Protein AF-A0A3P6FBN8-F1 (afdb_monomer)

Solvent-accessible surface area (backbone atoms only — not comparable to full-atom values): 11147 Å² total; per-residue (Å²): 137,89,82,91,83,88,82,86,92,83,86,83,82,89,76,85,83,74,83,78,81,83,76,84,77,79,80,78,84,82,79,87,84,79,86,83,83,90,86,90,84,90,82,81,87,84,95,74,84,88,75,93,74,91,82,72,90,67,88,49,70,65,62,53,49,52,52,52,51,60,60,45,61,80,76,42,72,88,71,76,79,85,69,68,96,65,62,69,68,58,39,51,51,52,50,52,54,48,53,50,52,50,52,50,52,51,52,51,55,51,50,56,51,48,54,54,51,53,53,51,50,52,54,50,51,54,51,51,56,50,50,49,55,51,51,51,52,54,49,54,51,51,52,53,52,52,51,55,52,50,56,50,51,55,50,49,53,53,53,52,57,56,56,59,69,73,76,116

Organism: Brassica oleracea (NCBI:txid3712)

Secondary structure (DSSP, 8-state):
------------------------------------------------------------HHHHHHHHHHHHTTTS-SS-----SS-HHHHHHHHHHHHHHHHHHHHHHHHHHHHHHHHHHHHHHHHHHHHHHHHHHHHHHHHHHHHHHHHHHHHHHHHHHHHHHTT-

pLDDT: mean 73.05, std 23.13, range [33.12, 98.75]

Structure (mmCIF, N/CA/C/O backbone):
data_AF-A0A3P6FBN8-F1
#
_entry.id   AF-A0A3P6FBN8-F1
#
loop_
_atom_site.group_PDB
_atom_site.id
_atom_site.type_symbol
_atom_site.label_atom_id
_atom_site.label_alt_id
_atom_site.label_comp_id
_atom_site.label_asym_id
_atom_site.label_entity_id
_atom_site.label_seq_id
_atom_site.pdbx_PDB_ins_code
_atom_site.Cartn_x
_atom_site.Cartn_y
_atom_site.Cartn_z
_atom_site.occupancy
_atom_site.B_iso_or_equiv
_atom_site.auth_seq_id
_atom_site.auth_comp_id
_atom_site.auth_asym_id
_atom_site.auth_atom_id
_atom_site.pdbx_PDB_model_num
ATOM 1 N N . MET A 1 1 ? 72.189 20.560 6.106 1.00 36.69 1 MET A N 1
ATOM 2 C CA . MET A 1 1 ? 71.276 20.249 7.225 1.00 36.69 1 MET A CA 1
ATOM 3 C C . MET A 1 1 ? 69.860 20.064 6.685 1.00 36.69 1 MET A C 1
ATOM 5 O O . MET A 1 1 ? 69.392 20.948 5.989 1.00 36.69 1 MET A O 1
ATOM 9 N N . SER A 1 2 ? 69.248 18.918 7.009 1.00 54.06 2 SER A N 1
ATOM 10 C CA . SER A 1 2 ? 67.803 18.598 7.087 1.00 54.06 2 SER A CA 1
ATOM 11 C C . SER A 1 2 ? 66.854 18.749 5.879 1.00 54.06 2 SER A C 1
ATOM 13 O O . SER A 1 2 ? 66.447 19.851 5.543 1.00 54.06 2 SER A O 1
ATOM 15 N N . ALA A 1 3 ? 66.356 17.599 5.388 1.00 51.19 3 ALA A N 1
ATOM 16 C CA . ALA A 1 3 ? 64.927 17.224 5.240 1.00 51.19 3 ALA A CA 1
ATOM 17 C C . ALA A 1 3 ? 64.862 15.734 4.805 1.00 51.19 3 ALA A C 1
ATOM 19 O O . ALA A 1 3 ? 65.373 15.377 3.754 1.00 51.19 3 ALA A O 1
ATOM 20 N N . LYS A 1 4 ? 64.541 14.775 5.686 1.00 58.41 4 LYS A N 1
ATOM 21 C CA . LYS A 1 4 ? 63.209 14.215 6.010 1.00 58.41 4 LYS A CA 1
ATOM 22 C C . LYS A 1 4 ? 62.435 13.657 4.803 1.00 58.41 4 LYS A C 1
ATOM 24 O O . LYS A 1 4 ? 61.861 14.431 4.050 1.00 58.41 4 LYS A O 1
ATOM 29 N N . LYS A 1 5 ? 62.316 12.321 4.733 1.00 54.31 5 LYS A N 1
ATOM 30 C CA . LYS A 1 5 ? 61.058 11.561 4.545 1.00 54.31 5 LYS A CA 1
ATOM 31 C C . LYS A 1 5 ? 61.339 10.055 4.649 1.00 54.31 5 LYS A C 1
ATOM 33 O O . LYS A 1 5 ? 62.041 9.489 3.822 1.00 54.31 5 LYS A O 1
ATOM 38 N N . GLY A 1 6 ? 60.807 9.436 5.702 1.00 50.69 6 GLY A N 1
ATOM 39 C CA . GLY A 1 6 ? 60.674 7.986 5.806 1.00 50.69 6 GLY A CA 1
ATOM 40 C C . GLY A 1 6 ? 59.418 7.532 5.068 1.00 50.69 6 GLY A C 1
ATOM 41 O O . GLY A 1 6 ? 58.431 8.267 5.031 1.00 50.69 6 GLY A O 1
ATOM 42 N N . SER A 1 7 ? 59.458 6.333 4.495 1.00 44.94 7 SER A N 1
ATOM 43 C CA . SER A 1 7 ? 58.270 5.650 3.992 1.00 44.94 7 SER A CA 1
ATOM 44 C C . SER A 1 7 ? 58.277 4.236 4.554 1.00 44.94 7 SER A C 1
ATOM 46 O O . SER A 1 7 ? 59.228 3.484 4.349 1.00 44.94 7 SER A O 1
ATOM 48 N N . GLY A 1 8 ? 57.259 3.935 5.357 1.00 47.25 8 GLY A N 1
ATOM 49 C CA . GLY A 1 8 ? 57.027 2.619 5.927 1.00 47.25 8 GLY A CA 1
ATOM 50 C C . GLY A 1 8 ? 56.284 1.748 4.926 1.00 47.25 8 GLY A C 1
ATOM 51 O O . GLY A 1 8 ? 55.232 2.139 4.426 1.00 47.25 8 GLY A O 1
ATOM 52 N N . SER A 1 9 ? 56.811 0.556 4.671 1.00 43.72 9 SER A N 1
ATOM 53 C CA . SER A 1 9 ? 56.107 -0.480 3.922 1.00 43.72 9 SER A CA 1
ATOM 54 C C . SER A 1 9 ? 55.357 -1.382 4.895 1.00 43.72 9 SER A C 1
ATOM 56 O O . SER A 1 9 ? 55.955 -2.148 5.648 1.00 43.72 9 SER A O 1
ATOM 58 N N . ARG A 1 10 ? 54.029 -1.291 4.867 1.00 55.97 10 ARG A N 1
ATOM 59 C CA . ARG A 1 10 ? 53.113 -2.322 5.353 1.00 55.97 10 ARG A CA 1
ATOM 60 C C . ARG A 1 10 ? 52.020 -2.486 4.306 1.00 55.97 10 ARG A C 1
ATOM 62 O O . ARG A 1 10 ? 51.183 -1.605 4.156 1.00 55.97 10 ARG A O 1
ATOM 69 N N . THR A 1 11 ? 52.019 -3.624 3.630 1.00 42.34 11 THR A N 1
ATOM 70 C CA . THR A 1 11 ? 50.840 -4.161 2.954 1.00 42.34 11 THR A CA 1
ATOM 71 C C . THR A 1 11 ? 50.608 -5.558 3.515 1.00 42.34 11 THR A C 1
ATOM 73 O O . THR A 1 11 ? 51.423 -6.462 3.359 1.00 42.34 11 THR A O 1
ATOM 76 N N . VAL A 1 12 ? 49.521 -5.679 4.272 1.00 49.28 12 VAL A N 1
ATOM 77 C CA . VAL A 1 12 ? 48.901 -6.937 4.688 1.00 49.28 12 VAL A CA 1
ATOM 78 C C . VAL A 1 12 ? 47.612 -7.076 3.881 1.00 49.28 12 VAL A C 1
ATOM 80 O O . VAL A 1 12 ? 47.077 -6.064 3.426 1.00 49.28 12 VAL A O 1
ATOM 83 N N . SER A 1 13 ? 47.103 -8.304 3.804 1.00 45.53 13 SER A N 1
ATOM 84 C CA . SER A 1 13 ? 45.787 -8.692 3.281 1.00 45.53 13 SER A CA 1
ATOM 85 C C . SER A 1 13 ? 45.791 -9.201 1.839 1.00 45.53 13 SER A C 1
ATOM 87 O O . SER A 1 13 ? 45.253 -8.574 0.933 1.00 45.53 13 SER A O 1
ATOM 89 N N . GLY A 1 14 ? 46.373 -10.387 1.650 1.00 47.66 14 GLY A N 1
ATOM 90 C CA . GLY A 1 14 ? 45.812 -11.354 0.709 1.00 47.66 14 GLY A CA 1
ATOM 91 C C . GLY A 1 14 ? 44.765 -12.159 1.471 1.00 47.66 14 GLY A C 1
ATOM 92 O O . GLY A 1 14 ? 45.136 -12.981 2.305 1.00 47.66 14 GLY A O 1
ATOM 93 N N . ASP A 1 15 ? 43.491 -11.848 1.254 1.00 44.91 15 ASP A N 1
ATOM 94 C CA . ASP A 1 15 ? 42.372 -12.657 1.734 1.00 44.91 15 ASP A CA 1
ATOM 95 C C . ASP A 1 15 ? 41.756 -13.322 0.502 1.00 44.91 15 ASP A C 1
ATOM 97 O O . ASP A 1 15 ? 41.041 -12.693 -0.282 1.00 44.91 15 ASP A O 1
ATOM 101 N N . ASP A 1 16 ? 42.145 -14.574 0.267 1.00 45.06 16 ASP A N 1
ATOM 102 C CA . ASP A 1 16 ? 41.556 -15.412 -0.768 1.00 45.06 16 ASP A CA 1
ATOM 103 C C . ASP A 1 16 ? 40.155 -15.820 -0.300 1.00 45.06 16 ASP A C 1
ATOM 105 O O . ASP A 1 16 ? 39.977 -16.752 0.488 1.00 45.06 16 ASP A O 1
ATOM 109 N N . VAL A 1 17 ? 39.134 -15.117 -0.791 1.00 52.41 17 VAL A N 1
ATOM 110 C CA . VAL A 1 17 ? 37.734 -15.509 -0.603 1.00 52.41 17 VAL A CA 1
ATOM 111 C C . VAL A 1 17 ? 37.467 -16.761 -1.438 1.00 52.41 17 VAL A C 1
ATOM 113 O O . VAL A 1 17 ? 37.102 -16.707 -2.614 1.00 52.41 17 VAL A O 1
ATOM 116 N N . VAL A 1 18 ? 37.645 -17.923 -0.814 1.00 54.12 18 VAL A N 1
ATOM 117 C CA . VAL A 1 18 ? 37.177 -19.201 -1.349 1.00 54.12 18 VAL A CA 1
ATOM 118 C C . VAL A 1 18 ? 35.668 -19.277 -1.126 1.00 54.12 18 VAL A C 1
ATOM 120 O O . VAL A 1 18 ? 35.198 -19.602 -0.037 1.00 54.12 18 VAL A O 1
ATOM 123 N N . VAL A 1 19 ? 34.883 -18.999 -2.168 1.00 53.66 19 VAL A N 1
ATOM 124 C CA . VAL A 1 19 ? 33.444 -19.296 -2.163 1.00 53.66 19 VAL A CA 1
ATOM 125 C C . VAL A 1 19 ? 33.270 -20.807 -2.318 1.00 53.66 19 VAL A C 1
ATOM 127 O O . VAL A 1 19 ? 33.161 -21.336 -3.425 1.00 53.66 19 VAL A O 1
ATOM 130 N N . THR A 1 20 ? 33.255 -21.532 -1.202 1.00 51.75 20 THR A N 1
ATOM 131 C CA . THR A 1 20 ? 32.804 -22.925 -1.183 1.00 51.75 20 THR A CA 1
ATOM 132 C C . THR A 1 20 ? 31.282 -22.944 -1.329 1.00 51.75 20 THR A C 1
ATOM 134 O O . THR A 1 20 ? 30.518 -22.678 -0.404 1.00 51.75 20 THR A O 1
ATOM 137 N N . GLY A 1 21 ? 30.819 -23.225 -2.548 1.00 39.94 21 GLY A N 1
ATOM 138 C CA . GLY A 1 21 ? 29.403 -23.408 -2.848 1.00 39.94 21 GLY A CA 1
ATOM 139 C C . GLY A 1 21 ? 28.826 -24.597 -2.079 1.00 39.94 21 GLY A C 1
ATOM 140 O O . GLY A 1 21 ? 29.036 -25.749 -2.457 1.00 39.94 21 GLY A O 1
ATOM 141 N N . SER A 1 22 ? 28.075 -24.312 -1.017 1.00 52.91 22 SER A N 1
ATOM 142 C CA . SER A 1 22 ? 27.292 -25.302 -0.281 1.00 52.91 22 SER A CA 1
ATOM 143 C C . SER A 1 22 ? 26.117 -25.775 -1.140 1.00 52.91 22 SER A C 1
ATOM 145 O O . SER A 1 22 ? 25.131 -25.062 -1.328 1.00 52.91 22 SER A O 1
ATOM 147 N N . ARG A 1 23 ? 26.227 -26.983 -1.702 1.00 54.31 23 ARG A N 1
ATOM 148 C CA . ARG A 1 23 ? 25.093 -27.711 -2.284 1.00 54.31 23 ARG A CA 1
ATOM 149 C C . ARG A 1 23 ? 24.620 -28.740 -1.267 1.00 54.31 23 ARG A C 1
ATOM 151 O O . ARG A 1 23 ? 25.158 -29.842 -1.204 1.00 54.31 23 ARG A O 1
ATOM 158 N N . CYS A 1 24 ? 23.596 -28.405 -0.493 1.00 46.91 24 CYS A N 1
ATOM 159 C CA . CYS A 1 24 ? 22.848 -29.409 0.256 1.00 46.91 24 CYS A CA 1
ATOM 160 C C . CYS A 1 24 ? 21.944 -30.173 -0.721 1.00 46.91 24 CYS A C 1
ATOM 162 O O . CYS A 1 24 ? 20.844 -29.733 -1.044 1.00 46.91 24 CYS A O 1
ATOM 164 N N . ALA A 1 25 ? 22.425 -31.312 -1.218 1.00 45.81 25 ALA A N 1
ATOM 165 C CA . ALA A 1 25 ? 21.588 -32.306 -1.872 1.00 45.81 25 ALA A CA 1
ATOM 166 C C . ALA A 1 25 ? 20.847 -33.102 -0.787 1.00 45.81 25 ALA A C 1
ATOM 168 O O . ALA A 1 25 ? 21.423 -33.976 -0.141 1.00 45.81 25 ALA A O 1
ATOM 169 N N . THR A 1 26 ? 19.573 -32.794 -0.553 1.00 42.72 26 THR A N 1
ATOM 170 C CA . THR A 1 26 ? 18.723 -33.601 0.328 1.00 42.72 26 THR A CA 1
ATOM 171 C C . THR A 1 26 ? 18.284 -34.849 -0.438 1.00 42.72 26 THR A C 1
ATOM 173 O O . THR A 1 26 ? 17.332 -34.821 -1.215 1.00 42.72 26 THR A O 1
ATOM 176 N N . MET A 1 27 ? 19.002 -35.959 -0.255 1.00 38.88 27 MET A N 1
ATOM 177 C CA . MET A 1 27 ? 18.531 -37.278 -0.679 1.00 38.88 27 MET A CA 1
ATOM 1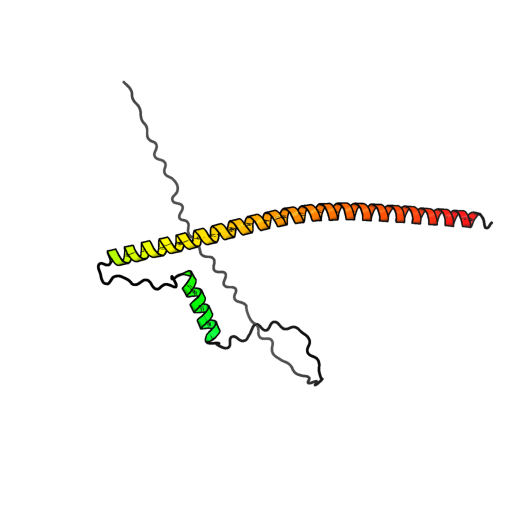78 C C . MET A 1 27 ? 17.338 -37.678 0.196 1.00 38.88 27 MET A C 1
ATOM 180 O O . MET A 1 27 ? 17.508 -38.134 1.325 1.00 38.88 27 MET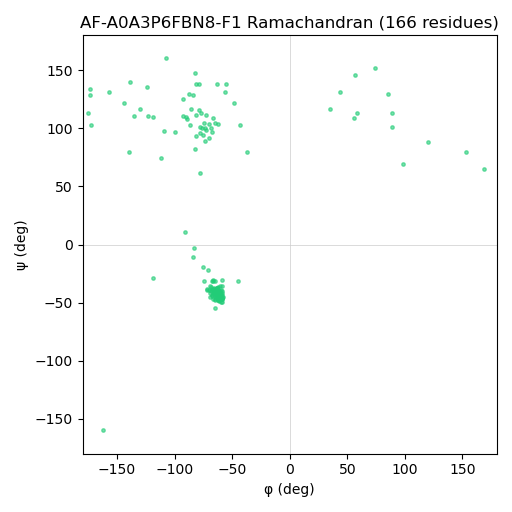 A O 1
ATOM 184 N N . VAL A 1 28 ? 16.119 -37.512 -0.318 1.00 42.53 28 VAL A N 1
ATOM 185 C CA . VAL A 1 28 ? 14.928 -38.098 0.304 1.00 42.53 28 VAL A CA 1
ATOM 186 C C . VAL A 1 28 ? 14.943 -39.597 0.019 1.00 42.53 28 VAL A C 1
ATOM 188 O O . VAL A 1 28 ? 14.677 -40.049 -1.095 1.00 42.53 28 VAL A O 1
ATOM 191 N N . LYS A 1 29 ? 15.293 -40.369 1.048 1.00 42.59 29 LYS A N 1
ATOM 192 C CA . LYS A 1 29 ? 15.167 -41.825 1.085 1.00 42.59 29 LYS A CA 1
ATOM 193 C C . LYS A 1 29 ? 13.677 -42.171 1.026 1.00 42.59 29 LYS A C 1
ATOM 195 O O . LYS A 1 29 ? 12.966 -41.992 2.008 1.00 42.59 29 LYS A O 1
ATOM 200 N N . THR A 1 30 ? 13.200 -42.630 -0.126 1.00 38.72 30 THR A N 1
ATOM 201 C CA . THR A 1 30 ? 11.855 -43.201 -0.245 1.00 38.72 30 THR A CA 1
ATOM 202 C C . THR A 1 30 ? 11.939 -44.700 0.016 1.00 38.72 30 THR A C 1
ATOM 204 O O . THR A 1 30 ? 12.527 -45.465 -0.744 1.00 38.72 30 THR A O 1
ATOM 207 N N . GLU A 1 31 ? 11.399 -45.101 1.160 1.00 33.12 31 GLU A N 1
ATOM 208 C CA . GLU A 1 31 ? 11.155 -46.490 1.529 1.00 33.12 31 GLU A CA 1
ATOM 209 C C . GLU A 1 31 ? 9.767 -46.890 0.992 1.00 33.12 31 GLU A C 1
ATOM 211 O O . GLU A 1 31 ? 8.807 -46.141 1.199 1.00 33.12 31 GLU A O 1
ATOM 216 N N . PRO A 1 32 ? 9.615 -48.010 0.262 1.00 41.03 32 PRO A N 1
ATOM 217 C CA . PRO A 1 32 ? 8.324 -48.394 -0.289 1.00 41.03 32 PRO A CA 1
ATOM 218 C C . PRO A 1 32 ? 7.558 -49.254 0.721 1.00 41.03 32 PRO A C 1
ATOM 220 O O . PRO A 1 32 ? 7.874 -50.425 0.920 1.00 41.03 32 PRO A O 1
ATOM 223 N N . SER A 1 33 ? 6.512 -48.704 1.336 1.00 35.50 33 SER A N 1
ATOM 224 C CA . SER A 1 33 ? 5.518 -49.520 2.042 1.00 35.50 33 SER A CA 1
ATOM 225 C C . SER A 1 33 ? 4.448 -50.001 1.058 1.00 35.50 33 SER A C 1
ATOM 227 O O . SER A 1 33 ? 3.722 -49.214 0.452 1.00 35.50 33 SER A O 1
ATOM 229 N N . SER A 1 34 ? 4.382 -51.318 0.887 1.00 35.72 34 SER A N 1
ATOM 230 C CA . SER A 1 34 ? 3.444 -52.043 0.035 1.00 35.72 34 SER A CA 1
ATOM 231 C C . SER A 1 34 ? 2.075 -52.260 0.690 1.00 35.72 34 SER A C 1
ATOM 233 O O . SER A 1 34 ? 2.003 -52.679 1.839 1.00 35.72 34 SER A O 1
ATOM 235 N N . SER A 1 35 ? 1.032 -52.074 -0.126 1.00 40.19 35 SER A N 1
ATOM 236 C CA . SER A 1 35 ? -0.256 -52.793 -0.218 1.00 40.19 35 SER A CA 1
ATOM 237 C C . SER A 1 35 ? -1.051 -53.170 1.045 1.00 40.19 35 SER A C 1
ATOM 239 O O . SER A 1 35 ? -0.576 -53.945 1.865 1.00 40.19 35 SER A O 1
ATOM 241 N N . LEU A 1 36 ? -2.360 -52.865 1.041 1.00 35.38 36 LEU A N 1
ATOM 242 C CA . LEU A 1 36 ? -3.416 -53.885 0.876 1.00 35.38 36 LEU A CA 1
ATOM 243 C C . LEU A 1 36 ? -4.831 -53.271 0.743 1.00 35.38 36 LEU A C 1
ATOM 245 O O . LEU A 1 36 ? -5.264 -52.450 1.539 1.00 35.38 36 LEU A O 1
ATOM 249 N N . GLN A 1 37 ? -5.511 -53.723 -0.315 1.00 39.44 37 GLN A N 1
ATOM 250 C CA . GLN A 1 37 ? -6.948 -53.990 -0.498 1.00 39.44 37 GLN A CA 1
ATOM 251 C C . GLN A 1 37 ? -8.033 -53.117 0.172 1.00 39.44 37 GLN A C 1
ATOM 253 O O . GLN A 1 37 ? -8.355 -53.256 1.344 1.00 39.44 37 GLN A O 1
ATOM 258 N N . GLY A 1 38 ? -8.806 -52.460 -0.702 1.00 36.66 38 GLY A N 1
ATOM 259 C CA . GLY A 1 38 ? -10.168 -52.914 -1.010 1.00 36.66 38 GLY A CA 1
ATOM 260 C C . GLY A 1 38 ? -11.313 -52.386 -0.140 1.00 36.66 38 GLY A C 1
ATOM 261 O O . GLY A 1 38 ? -11.496 -52.828 0.985 1.00 36.66 38 GLY A O 1
ATOM 262 N N . LYS A 1 39 ? -12.194 -51.575 -0.744 1.00 39.84 39 LYS A N 1
ATOM 263 C CA . LYS A 1 39 ? -13.663 -51.744 -0.704 1.00 39.84 39 LYS A CA 1
ATOM 264 C C . LYS A 1 39 ? -14.351 -50.734 -1.631 1.00 39.84 39 LYS A C 1
ATOM 266 O O . LYS A 1 39 ? -14.019 -49.558 -1.675 1.00 39.84 39 LYS A O 1
ATOM 271 N N . LYS A 1 40 ? -15.304 -51.248 -2.404 1.00 48.41 40 LYS A N 1
ATOM 272 C CA . LYS A 1 40 ? -16.114 -50.571 -3.425 1.00 48.41 40 LYS A CA 1
ATOM 273 C C . LYS A 1 40 ? -17.406 -50.075 -2.786 1.00 48.41 40 LYS A C 1
ATOM 275 O O . LYS A 1 40 ? -18.131 -50.934 -2.303 1.00 48.41 40 LYS A O 1
ATOM 280 N N . HIS A 1 41 ? -17.758 -48.790 -2.880 1.00 33.84 41 HIS A N 1
ATOM 281 C CA . HIS A 1 41 ? -19.140 -48.304 -2.719 1.00 33.84 41 HIS A CA 1
ATOM 282 C C . HIS A 1 41 ? -19.462 -47.215 -3.756 1.00 33.84 41 HIS A C 1
ATOM 284 O O . HIS A 1 41 ? -18.614 -46.402 -4.111 1.00 33.84 41 HIS A O 1
ATOM 290 N N . LYS A 1 42 ? -20.688 -47.281 -4.287 1.00 50.94 42 LYS A N 1
ATOM 291 C CA . LYS A 1 42 ? -21.250 -46.487 -5.387 1.00 50.94 42 LYS A CA 1
ATOM 292 C C . LYS A 1 42 ? -22.447 -45.700 -4.853 1.00 50.94 42 LYS A C 1
ATOM 294 O O . LYS A 1 42 ? -23.462 -46.320 -4.573 1.00 50.94 42 LYS A O 1
ATOM 299 N N . ILE A 1 43 ? -22.313 -44.378 -4.737 1.00 38.00 43 ILE A N 1
ATOM 300 C CA . ILE A 1 43 ? -23.334 -43.340 -4.458 1.00 38.00 43 ILE A CA 1
ATOM 301 C C . ILE A 1 43 ? -22.689 -42.053 -5.032 1.00 38.00 43 ILE A C 1
ATOM 303 O O . ILE A 1 43 ? -21.497 -41.869 -4.833 1.00 38.00 43 ILE A O 1
ATOM 307 N N . GLY A 1 44 ? -23.264 -41.170 -5.847 1.00 36.34 44 GLY A N 1
ATOM 308 C CA . GLY A 1 44 ? -24.641 -40.717 -5.995 1.00 36.34 44 GLY A CA 1
ATOM 309 C C . GLY A 1 44 ? -24.663 -39.202 -5.734 1.00 36.34 44 GLY A C 1
ATOM 310 O O . GLY A 1 44 ? -24.863 -38.810 -4.599 1.00 36.34 44 GLY A O 1
ATOM 311 N N . GLY A 1 45 ? -24.453 -38.386 -6.779 1.00 40.69 45 GLY A N 1
ATOM 312 C CA . GLY A 1 45 ? -24.833 -36.962 -6.849 1.00 40.69 45 GLY A CA 1
ATOM 313 C C . GLY A 1 45 ? -24.033 -35.911 -6.051 1.00 40.69 45 GLY A C 1
ATOM 314 O O . GLY A 1 45 ? -23.541 -36.160 -4.963 1.00 40.69 45 GLY A O 1
ATOM 315 N N . VAL A 1 46 ? -24.049 -34.690 -6.607 1.00 38.72 46 VAL A N 1
ATOM 316 C CA . VAL A 1 46 ? -23.708 -33.375 -6.018 1.00 38.72 46 VAL A CA 1
ATOM 317 C C . VAL A 1 46 ? -22.240 -32.927 -6.110 1.00 38.72 46 VAL A C 1
ATOM 319 O O . VAL A 1 46 ? -21.367 -33.296 -5.332 1.00 38.72 46 VAL A O 1
ATOM 322 N N . THR A 1 47 ? -22.007 -32.036 -7.078 1.00 47.97 47 THR A N 1
ATOM 323 C CA . THR A 1 47 ? -20.799 -31.228 -7.258 1.00 47.97 47 THR A CA 1
ATOM 324 C C . THR A 1 47 ? -20.655 -30.221 -6.120 1.00 47.97 47 THR A C 1
ATOM 326 O O . THR A 1 47 ? -21.352 -29.210 -6.103 1.00 47.97 47 THR A O 1
ATOM 329 N N . THR A 1 48 ? -19.682 -30.430 -5.236 1.00 42.66 48 THR A N 1
ATOM 330 C CA . THR A 1 48 ? -19.065 -29.344 -4.466 1.00 42.66 48 THR A CA 1
ATOM 331 C C . THR A 1 48 ? -17.577 -29.599 -4.260 1.00 42.66 48 THR A C 1
ATOM 333 O O . THR A 1 48 ? -17.207 -30.577 -3.625 1.00 42.66 48 THR A O 1
ATOM 336 N N . ARG A 1 49 ? -16.791 -28.626 -4.740 1.00 44.12 49 ARG A N 1
ATOM 337 C CA . ARG A 1 49 ? -15.491 -28.131 -4.255 1.00 44.12 49 ARG A CA 1
ATOM 338 C C . ARG A 1 49 ? -14.296 -29.085 -4.094 1.00 44.12 49 ARG A C 1
ATOM 340 O O . ARG A 1 49 ? -14.371 -30.152 -3.510 1.00 44.12 49 ARG A O 1
ATOM 347 N N . SER A 1 50 ? -13.150 -28.456 -4.367 1.00 48.53 50 SER A N 1
ATOM 348 C CA . SER A 1 50 ? -11.836 -28.697 -3.765 1.00 48.53 50 SER A CA 1
ATOM 349 C C . SER A 1 50 ? -11.007 -29.809 -4.390 1.00 48.53 50 SER A C 1
ATOM 351 O O . SER A 1 50 ? -11.447 -30.940 -4.545 1.00 48.53 50 SER A O 1
ATOM 353 N N . GLY A 1 51 ? -9.761 -29.468 -4.702 1.00 39.91 51 GLY A N 1
ATOM 354 C CA . GLY A 1 51 ? -8.773 -30.442 -5.129 1.00 39.91 51 GLY A CA 1
ATOM 355 C C . GLY A 1 51 ? -7.719 -29.825 -6.020 1.00 39.91 51 GLY A C 1
ATOM 356 O O . GLY A 1 51 ? -7.759 -29.967 -7.234 1.00 39.91 51 GLY A O 1
ATOM 357 N N . GLN A 1 52 ? -6.766 -29.149 -5.395 1.00 53.22 52 GLN A N 1
ATOM 358 C CA . GLN A 1 52 ? -5.434 -28.916 -5.930 1.00 53.22 52 GLN A CA 1
ATOM 359 C C . GLN A 1 52 ? -4.901 -30.211 -6.570 1.00 53.22 52 GLN A C 1
ATOM 361 O O . GLN A 1 52 ? -4.489 -31.125 -5.864 1.00 53.22 52 GLN A O 1
ATOM 366 N N . GLN A 1 53 ? -4.925 -30.303 -7.900 1.00 43.41 53 GLN A N 1
ATOM 367 C CA . GLN A 1 53 ? -4.272 -31.380 -8.646 1.00 43.41 53 GLN A CA 1
ATOM 368 C C . GLN A 1 53 ? -3.098 -30.800 -9.429 1.00 43.41 53 GLN A C 1
ATOM 370 O O . GLN A 1 53 ? -3.109 -30.613 -10.641 1.00 43.41 53 GLN A O 1
ATOM 375 N N . SER A 1 54 ? -2.047 -30.506 -8.667 1.00 64.25 54 SER A N 1
ATOM 376 C CA . SER A 1 54 ? -0.683 -30.604 -9.164 1.00 64.25 54 SER A CA 1
ATOM 377 C C . SER A 1 54 ? -0.388 -32.084 -9.394 1.00 64.25 54 SER A C 1
ATOM 379 O O . SER A 1 54 ? -0.075 -32.777 -8.432 1.00 64.25 54 SER A O 1
ATOM 381 N N . ALA A 1 55 ? -0.533 -32.552 -10.633 1.00 50.06 55 ALA A N 1
ATOM 382 C CA . ALA A 1 55 ? 0.271 -33.614 -11.252 1.00 50.06 55 ALA A CA 1
ATOM 383 C C . ALA A 1 55 ? -0.380 -34.060 -12.571 1.00 50.06 55 ALA A C 1
ATOM 385 O O . ALA A 1 55 ? -0.797 -35.198 -12.701 1.00 50.06 55 ALA A O 1
ATOM 386 N N . ASP A 1 56 ? -0.441 -33.167 -13.557 1.00 43.75 56 ASP A N 1
ATOM 387 C CA . ASP A 1 56 ? -0.553 -33.570 -14.962 1.00 43.75 56 ASP A CA 1
ATOM 388 C C . ASP A 1 56 ? 0.344 -32.648 -15.788 1.00 43.75 56 ASP A C 1
ATOM 390 O O . ASP A 1 56 ? -0.070 -31.668 -16.410 1.00 43.75 56 ASP A O 1
ATOM 394 N N . ILE A 1 57 ? 1.642 -32.960 -15.769 1.00 55.34 57 ILE A N 1
ATOM 395 C CA . ILE A 1 57 ? 2.598 -32.481 -16.771 1.00 55.34 57 ILE A CA 1
ATOM 396 C C . ILE A 1 57 ? 2.388 -33.354 -18.016 1.00 55.34 57 ILE A C 1
ATOM 398 O O . ILE A 1 57 ? 3.264 -34.092 -18.455 1.00 55.34 57 ILE A O 1
ATOM 402 N N . ILE A 1 58 ? 1.184 -33.302 -18.588 1.00 50.69 58 ILE A N 1
ATOM 403 C CA . ILE A 1 58 ? 0.977 -33.734 -19.963 1.00 50.69 58 ILE A CA 1
ATOM 404 C C . ILE A 1 58 ? 1.406 -32.546 -20.811 1.00 50.69 58 ILE A C 1
ATOM 406 O O . ILE A 1 58 ? 0.820 -31.466 -20.762 1.00 50.69 58 ILE A O 1
ATOM 410 N N . ARG A 1 59 ? 2.513 -32.766 -21.518 1.00 61.31 59 ARG A N 1
ATOM 411 C CA . ARG A 1 59 ? 3.184 -31.931 -22.516 1.00 61.31 59 ARG A CA 1
ATOM 412 C C . ARG A 1 59 ? 2.195 -31.169 -23.411 1.00 61.31 59 ARG A C 1
ATOM 414 O O . ARG A 1 59 ? 1.938 -31.570 -24.537 1.00 61.31 59 ARG A O 1
ATOM 421 N N . SER A 1 60 ? 1.655 -30.060 -22.910 1.00 50.75 60 SER A N 1
ATOM 422 C CA . SER A 1 60 ? 0.886 -29.091 -23.688 1.00 50.75 60 SER A CA 1
ATOM 423 C C . SER A 1 60 ? 1.881 -28.252 -24.498 1.00 50.75 60 SER A C 1
ATOM 425 O O . SER A 1 60 ? 2.652 -27.498 -23.893 1.00 50.75 60 SER A O 1
ATOM 427 N N . PRO A 1 61 ? 1.894 -28.352 -25.842 1.00 60.25 61 PRO A N 1
ATOM 428 C CA . PRO A 1 61 ? 2.789 -27.562 -26.689 1.00 60.25 61 PRO A CA 1
ATOM 429 C C . PRO A 1 61 ? 2.583 -26.054 -26.492 1.00 60.25 61 PRO A C 1
ATOM 431 O O . PRO A 1 61 ? 3.538 -25.286 -26.561 1.00 60.25 61 PRO A O 1
ATOM 434 N N . GLY A 1 62 ? 1.353 -25.642 -26.161 1.00 69.81 62 GLY A N 1
ATOM 435 C CA . GLY A 1 62 ? 0.992 -24.247 -25.917 1.00 69.81 62 GLY A CA 1
ATOM 436 C C . GLY A 1 62 ? 1.630 -23.663 -24.656 1.00 69.81 62 GLY A C 1
ATOM 437 O O . GLY A 1 62 ? 2.180 -22.573 -24.716 1.00 69.81 62 GLY A O 1
ATOM 438 N N . ARG A 1 63 ? 1.649 -24.390 -23.525 1.00 75.06 63 ARG A N 1
ATOM 439 C CA . ARG A 1 63 ? 2.249 -23.874 -22.274 1.00 75.06 63 ARG A CA 1
ATOM 440 C C . ARG A 1 63 ? 3.758 -23.684 -22.383 1.00 75.06 63 ARG A C 1
ATOM 442 O O . ARG A 1 63 ? 4.279 -22.708 -21.853 1.00 75.06 63 ARG A O 1
ATOM 449 N N . LEU A 1 64 ? 4.449 -24.599 -23.066 1.00 78.81 64 LEU A N 1
ATOM 450 C CA . LEU A 1 64 ? 5.887 -24.477 -23.301 1.00 78.81 64 LEU A CA 1
ATOM 451 C C . LEU A 1 64 ? 6.187 -23.331 -24.270 1.00 78.81 64 LEU A C 1
ATOM 453 O O . LEU A 1 64 ? 7.063 -22.526 -23.980 1.00 78.81 64 LEU A O 1
ATOM 457 N N . ALA A 1 65 ? 5.440 -23.220 -25.372 1.00 75.50 65 ALA A N 1
ATOM 458 C CA . ALA A 1 65 ? 5.599 -22.120 -26.318 1.00 75.50 65 ALA A CA 1
ATOM 459 C C . ALA A 1 65 ? 5.373 -20.763 -25.638 1.00 75.50 65 ALA A C 1
ATOM 461 O O . ALA A 1 65 ? 6.222 -19.888 -25.742 1.00 75.50 65 ALA A O 1
ATOM 462 N N . THR A 1 66 ? 4.305 -20.613 -24.848 1.00 75.25 66 THR A N 1
ATOM 463 C CA . THR A 1 66 ? 4.045 -19.384 -24.087 1.00 75.25 66 THR A CA 1
ATOM 464 C C . THR A 1 66 ? 5.129 -19.106 -23.045 1.00 75.25 66 THR A C 1
ATOM 466 O O . THR A 1 66 ? 5.564 -17.967 -22.913 1.00 75.25 66 THR A O 1
ATOM 469 N N . ALA A 1 67 ? 5.610 -20.123 -22.322 1.00 73.00 67 ALA A N 1
ATOM 470 C CA . ALA A 1 67 ? 6.694 -19.950 -21.355 1.00 73.00 67 ALA A CA 1
ATOM 471 C C . ALA A 1 67 ? 8.014 -19.525 -22.025 1.00 73.00 67 ALA A C 1
ATOM 473 O O . ALA A 1 67 ? 8.697 -18.641 -21.512 1.00 73.00 67 ALA A O 1
ATOM 474 N N . LEU A 1 68 ? 8.350 -20.105 -23.182 1.00 73.31 68 LEU A N 1
ATOM 475 C CA . LEU A 1 68 ? 9.534 -19.740 -23.963 1.00 73.31 68 LEU A CA 1
ATOM 476 C C . LEU A 1 68 ? 9.399 -18.344 -24.581 1.00 73.31 68 LEU A C 1
ATOM 478 O O . LEU A 1 68 ? 10.342 -17.562 -24.512 1.00 73.31 68 LEU A O 1
ATOM 482 N N . SER A 1 69 ? 8.227 -17.988 -25.112 1.00 66.44 69 SER A N 1
ATOM 483 C CA . SER A 1 69 ? 7.950 -16.632 -25.595 1.00 66.44 69 SER A CA 1
ATOM 484 C C . SER A 1 69 ? 8.071 -15.603 -24.469 1.00 66.44 69 SER A C 1
ATOM 486 O O . SER A 1 69 ? 8.740 -14.592 -24.647 1.00 66.44 69 SER A O 1
ATOM 488 N N . ASN A 1 70 ? 7.527 -15.878 -23.281 1.00 68.06 70 ASN A N 1
ATOM 489 C CA . ASN A 1 70 ? 7.628 -14.974 -22.129 1.00 68.06 70 ASN A CA 1
ATOM 490 C C . ASN A 1 70 ? 9.062 -14.824 -21.602 1.00 68.06 70 ASN A C 1
ATOM 492 O O . ASN A 1 70 ? 9.421 -13.756 -21.108 1.00 68.06 70 ASN A O 1
ATOM 496 N N . LEU A 1 71 ? 9.887 -15.871 -21.714 1.00 67.75 71 LEU A N 1
ATOM 497 C CA . LEU A 1 71 ? 11.311 -15.796 -21.385 1.00 67.75 71 LEU A CA 1
ATOM 498 C C . LEU A 1 71 ? 12.073 -14.921 -22.394 1.00 67.75 71 LEU A C 1
ATOM 500 O O . LEU A 1 71 ? 12.976 -14.185 -22.007 1.00 67.75 71 LEU A O 1
ATOM 504 N N . ASN A 1 72 ? 11.678 -14.965 -23.669 1.00 58.72 72 ASN A N 1
ATOM 505 C CA . ASN A 1 72 ? 12.362 -14.265 -24.756 1.00 58.72 72 ASN A CA 1
ATOM 506 C C . ASN A 1 72 ? 12.099 -12.745 -24.758 1.00 58.72 72 ASN A C 1
ATOM 508 O O . ASN A 1 72 ? 12.980 -11.965 -25.105 1.00 58.72 72 ASN A O 1
ATOM 512 N N . LEU A 1 73 ? 10.915 -12.309 -24.311 1.00 56.22 73 LEU A N 1
ATOM 513 C CA . LEU A 1 73 ? 10.494 -10.898 -24.343 1.00 56.22 73 LEU A CA 1
ATOM 514 C C . LEU A 1 73 ? 11.139 -10.001 -23.278 1.00 56.22 73 LEU A C 1
ATOM 516 O O . LEU A 1 73 ? 11.130 -8.784 -23.420 1.00 56.22 73 LEU A O 1
ATOM 520 N N . LYS A 1 74 ? 11.685 -10.578 -22.202 1.00 59.19 74 LYS A N 1
ATOM 521 C CA . LYS A 1 74 ? 12.409 -9.805 -21.176 1.00 59.19 74 LYS A CA 1
ATOM 522 C C . LYS A 1 74 ? 13.873 -9.553 -21.535 1.00 59.19 74 LYS A C 1
ATOM 524 O O . LYS A 1 74 ? 14.535 -8.791 -20.840 1.00 59.19 74 LYS A O 1
ATOM 529 N N . VAL A 1 75 ? 14.380 -10.225 -22.570 1.00 55.62 75 VAL A N 1
ATOM 530 C CA . VAL A 1 75 ? 15.806 -10.225 -22.927 1.00 55.62 75 VAL A CA 1
ATOM 531 C C . VAL A 1 75 ? 16.041 -9.655 -24.326 1.00 55.62 75 VAL A C 1
ATOM 533 O O . VAL A 1 75 ? 17.089 -9.057 -24.556 1.00 55.62 75 VAL A O 1
ATOM 536 N N . PHE A 1 76 ? 15.071 -9.773 -25.240 1.00 60.31 76 PHE A N 1
ATOM 537 C CA . PHE A 1 76 ? 15.188 -9.255 -26.601 1.00 60.31 76 PHE A CA 1
ATOM 538 C C . PHE A 1 76 ? 14.040 -8.296 -26.948 1.00 60.31 76 PHE A C 1
ATOM 540 O O . PHE A 1 76 ? 12.882 -8.611 -26.655 1.00 60.31 76 PHE A O 1
ATOM 547 N N . PRO A 1 77 ? 14.335 -7.148 -27.588 1.00 63.06 77 PRO A N 1
ATOM 548 C CA . PRO A 1 77 ? 13.310 -6.241 -28.099 1.00 63.06 77 PRO A CA 1
ATOM 549 C C . PRO A 1 77 ? 12.344 -6.971 -29.047 1.00 63.06 77 PRO A C 1
ATOM 551 O O . PRO A 1 77 ? 12.781 -7.775 -29.871 1.00 63.06 77 PRO A O 1
ATOM 554 N N . GLN A 1 78 ? 11.036 -6.692 -28.945 1.00 64.88 78 GLN A N 1
ATOM 555 C CA . GLN A 1 78 ? 10.038 -7.223 -29.893 1.00 64.88 78 GLN A CA 1
ATOM 556 C C . GLN A 1 78 ? 10.246 -6.683 -31.307 1.00 64.88 78 GLN A C 1
ATOM 558 O O . GLN A 1 78 ? 9.978 -7.376 -32.290 1.00 64.88 78 GLN A O 1
ATOM 563 N N . ASP A 1 79 ? 10.757 -5.460 -31.391 1.00 67.62 79 ASP A N 1
ATOM 564 C CA . ASP A 1 79 ? 11.058 -4.792 -32.640 1.00 67.62 79 ASP A CA 1
ATOM 565 C C . ASP A 1 79 ? 12.412 -5.319 -33.118 1.00 67.62 79 ASP A C 1
ATOM 567 O O . ASP A 1 79 ? 13.468 -4.866 -32.677 1.00 67.62 79 ASP A O 1
ATOM 571 N N . GLY A 1 80 ? 12.389 -6.356 -33.958 1.00 64.44 80 GLY A N 1
ATOM 572 C CA . GLY A 1 80 ? 13.605 -6.953 -34.504 1.00 64.44 80 GLY A CA 1
ATOM 573 C C . GLY A 1 80 ? 14.539 -5.876 -35.062 1.00 64.44 80 GLY A C 1
ATOM 574 O O . GLY A 1 80 ? 14.162 -5.102 -35.942 1.00 64.44 80 GLY A O 1
ATOM 575 N N . THR A 1 81 ? 15.763 -5.805 -34.542 1.00 69.31 81 THR A N 1
ATOM 576 C CA . THR A 1 81 ? 16.754 -4.835 -35.006 1.00 69.31 81 THR A CA 1
ATOM 577 C C . THR A 1 81 ? 17.380 -5.326 -36.307 1.00 69.31 81 THR A C 1
ATOM 579 O O . THR A 1 81 ? 18.046 -6.360 -36.353 1.00 69.31 81 THR A O 1
ATOM 582 N N . VAL A 1 82 ? 17.164 -4.582 -37.395 1.00 77.06 82 VAL A N 1
ATOM 583 C CA . VAL A 1 82 ? 17.836 -4.845 -38.673 1.00 77.06 82 VAL A CA 1
ATOM 584 C C . VAL A 1 82 ? 19.295 -4.427 -38.529 1.00 77.06 82 VAL A C 1
ATOM 586 O O . VAL A 1 82 ? 19.599 -3.245 -38.373 1.00 77.06 82 VAL A O 1
ATOM 589 N N . LEU A 1 83 ? 20.196 -5.407 -38.544 1.00 79.50 83 LEU A N 1
ATOM 59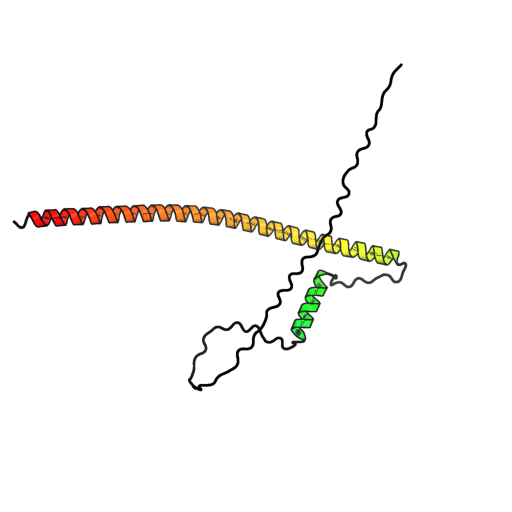0 C CA . LEU A 1 83 ? 21.628 -5.152 -38.455 1.00 79.50 83 LEU A CA 1
ATOM 591 C C . LEU A 1 83 ? 22.172 -4.691 -39.813 1.00 79.50 83 LEU A C 1
ATOM 593 O O . LEU A 1 83 ? 21.794 -5.264 -40.840 1.00 79.50 83 LEU A O 1
ATOM 597 N N . PRO A 1 84 ? 23.057 -3.680 -39.843 1.00 80.19 84 PRO A N 1
ATOM 598 C CA . PRO A 1 84 ? 23.698 -3.267 -41.081 1.00 80.19 84 PRO A CA 1
ATOM 599 C C . PRO A 1 84 ? 24.559 -4.409 -41.639 1.00 80.19 84 PRO A C 1
ATOM 601 O O . PRO A 1 84 ? 25.267 -5.097 -40.903 1.00 80.19 84 PRO A O 1
ATOM 604 N N . ILE A 1 85 ? 24.503 -4.602 -42.958 1.00 79.50 85 ILE A N 1
ATOM 605 C CA . ILE A 1 85 ? 25.418 -5.484 -43.690 1.00 79.50 85 ILE A CA 1
ATOM 606 C C . ILE A 1 85 ? 26.686 -4.657 -43.934 1.00 79.50 85 ILE A C 1
ATOM 6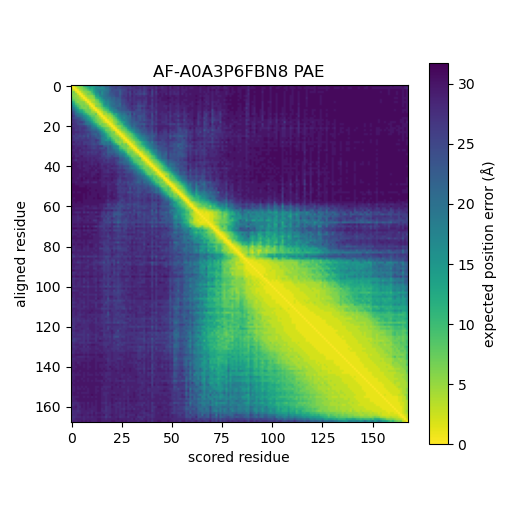08 O O . ILE A 1 85 ? 26.816 -4.001 -44.964 1.00 79.50 85 ILE A O 1
ATOM 612 N N . GLY A 1 86 ? 27.563 -4.592 -42.934 1.00 80.50 86 GLY A N 1
ATOM 613 C CA . GLY A 1 86 ? 28.693 -3.661 -42.917 1.00 80.50 86 GLY A CA 1
ATOM 614 C C . GLY A 1 86 ? 29.783 -4.048 -41.921 1.00 80.50 86 GLY A C 1
ATOM 615 O O . GLY A 1 86 ? 29.880 -5.207 -41.511 1.00 80.50 86 GLY A O 1
ATOM 616 N N . ASP A 1 87 ? 30.617 -3.075 -41.549 1.00 89.62 87 ASP A N 1
ATOM 617 C CA . ASP A 1 87 ? 31.668 -3.248 -40.540 1.00 89.62 87 ASP A CA 1
ATOM 618 C C . ASP A 1 87 ? 31.048 -3.741 -39.213 1.00 89.62 87 ASP A C 1
ATOM 620 O O . ASP A 1 87 ? 30.078 -3.145 -38.731 1.00 89.62 87 ASP A O 1
ATOM 624 N N . PRO A 1 88 ? 31.593 -4.801 -38.583 1.00 86.88 88 PRO A N 1
ATOM 625 C CA . PRO A 1 88 ? 31.209 -5.223 -37.237 1.00 86.88 88 PRO A CA 1
ATOM 626 C C . PRO A 1 88 ? 31.083 -4.080 -36.214 1.00 86.88 88 PRO A C 1
ATOM 628 O O . PRO A 1 88 ? 30.242 -4.155 -35.317 1.00 86.88 88 PRO A O 1
ATOM 631 N N . SER A 1 89 ? 31.873 -3.008 -36.347 1.00 88.75 89 SER A N 1
ATOM 632 C CA . SER A 1 89 ? 31.774 -1.813 -35.495 1.00 88.75 89 SER A CA 1
ATOM 633 C C . SER A 1 89 ? 30.405 -1.119 -35.581 1.00 88.75 89 SER A C 1
ATOM 635 O O . SER A 1 89 ? 29.845 -0.713 -34.561 1.00 88.75 89 SER A O 1
ATOM 637 N N . GLU A 1 90 ? 29.814 -1.030 -36.775 1.00 86.12 90 GLU A N 1
ATOM 638 C CA . GLU A 1 90 ? 28.498 -0.412 -36.993 1.00 86.12 90 GLU A CA 1
ATOM 639 C C . GLU A 1 90 ? 27.382 -1.242 -36.352 1.00 86.12 90 GLU A C 1
ATOM 641 O O . GLU A 1 90 ? 26.479 -0.702 -35.710 1.00 86.12 90 GLU A O 1
ATOM 646 N N . VAL A 1 91 ? 27.484 -2.571 -36.450 1.00 84.62 91 VAL A N 1
ATOM 647 C CA . VAL A 1 91 ? 26.566 -3.517 -35.798 1.00 84.62 91 VAL A CA 1
ATOM 648 C C . VAL A 1 91 ? 26.580 -3.323 -34.279 1.00 84.62 91 VAL A C 1
ATOM 650 O O . VAL A 1 91 ? 25.522 -3.247 -33.653 1.00 84.62 91 VAL A O 1
ATOM 653 N N . VAL A 1 92 ? 27.767 -3.186 -33.680 1.00 86.19 92 VAL A N 1
ATOM 654 C CA . VAL A 1 92 ? 27.917 -2.946 -32.236 1.00 86.19 92 VAL A CA 1
ATOM 655 C C . VAL A 1 92 ? 27.295 -1.611 -31.828 1.00 86.19 92 VAL A C 1
ATOM 657 O O . VAL A 1 92 ? 26.579 -1.560 -30.830 1.00 86.19 92 VAL A O 1
ATOM 660 N N . GLN A 1 93 ? 27.505 -0.547 -32.604 1.00 86.12 93 GLN A N 1
ATOM 661 C CA . GLN A 1 93 ? 26.929 0.769 -32.311 1.00 86.12 93 GLN A CA 1
ATOM 662 C C . GLN A 1 93 ? 25.397 0.766 -32.386 1.00 86.12 93 GLN A C 1
ATOM 664 O O . GLN A 1 93 ? 24.734 1.328 -31.510 1.00 86.12 93 GLN A O 1
ATOM 669 N N . VAL A 1 94 ? 24.818 0.101 -33.392 1.00 83.38 94 VAL A N 1
ATOM 670 C CA . VAL A 1 94 ? 23.360 -0.038 -33.539 1.00 83.38 94 VAL A CA 1
ATOM 671 C C . VAL A 1 94 ? 22.769 -0.818 -32.366 1.00 83.38 94 VAL A C 1
ATOM 673 O O . VAL A 1 94 ? 21.777 -0.377 -31.778 1.00 83.38 94 VAL A O 1
ATOM 676 N N . LEU A 1 95 ? 23.399 -1.929 -31.977 1.00 85.06 95 LEU A N 1
ATOM 677 C CA . LEU A 1 95 ? 22.963 -2.737 -30.839 1.00 85.06 95 LEU A CA 1
ATOM 678 C C . LEU A 1 95 ? 23.078 -1.973 -29.516 1.00 85.06 95 LEU A C 1
ATOM 680 O O . LEU A 1 95 ? 22.116 -1.932 -28.754 1.00 85.06 95 LEU A O 1
ATOM 684 N N . GLN A 1 96 ? 24.208 -1.311 -29.258 1.00 87.50 96 GLN A N 1
ATOM 685 C CA . GLN A 1 96 ? 24.402 -0.509 -28.047 1.00 87.50 96 GLN A CA 1
ATOM 686 C C . GLN A 1 96 ? 23.399 0.646 -27.964 1.00 87.50 96 GLN A C 1
ATOM 688 O O . GLN A 1 96 ? 22.783 0.857 -26.920 1.00 87.50 96 GLN A O 1
ATOM 693 N N . GLY A 1 97 ? 23.192 1.372 -29.066 1.00 87.94 97 GLY A N 1
ATOM 694 C CA . GLY A 1 97 ? 22.245 2.481 -29.119 1.00 87.94 97 GLY A CA 1
ATOM 695 C C . GLY A 1 97 ? 20.790 2.035 -28.953 1.00 87.94 97 GLY A C 1
ATOM 696 O O . GLY A 1 97 ? 20.024 2.711 -28.266 1.00 87.94 97 GLY A O 1
ATOM 697 N N . GLY A 1 98 ? 20.403 0.909 -29.562 1.00 85.12 98 GLY A N 1
ATOM 698 C CA . GLY A 1 98 ? 19.065 0.325 -29.431 1.00 85.12 98 GLY A CA 1
ATOM 699 C C . GLY A 1 98 ? 18.775 -0.135 -28.006 1.00 85.12 98 GLY A C 1
ATOM 700 O O . GLY A 1 98 ? 17.843 0.364 -27.379 1.00 85.12 98 GLY A O 1
ATOM 701 N N . LEU A 1 99 ? 19.644 -0.988 -27.459 1.00 86.38 99 LEU A N 1
ATOM 702 C CA . LEU A 1 99 ? 19.502 -1.521 -26.103 1.00 86.38 99 LEU A CA 1
ATOM 703 C C . LEU A 1 99 ? 19.487 -0.413 -25.045 1.00 86.38 99 LEU A C 1
ATOM 705 O O . LEU A 1 99 ? 18.696 -0.469 -24.108 1.00 86.38 99 LEU A O 1
ATOM 709 N N . LEU A 1 100 ? 20.314 0.627 -25.204 1.00 88.75 100 LEU A N 1
ATOM 710 C CA . LEU A 1 100 ? 20.326 1.755 -24.274 1.00 88.75 100 LEU A CA 1
ATOM 711 C C . LEU A 1 100 ? 19.014 2.551 -24.309 1.00 88.75 100 LEU A C 1
ATOM 713 O O . LEU A 1 100 ? 18.527 2.975 -23.260 1.00 88.75 100 LEU A O 1
ATOM 717 N N . ARG A 1 101 ? 18.431 2.765 -25.495 1.00 89.31 101 ARG A N 1
ATOM 718 C CA . ARG A 1 101 ? 17.135 3.449 -25.625 1.00 89.31 101 ARG A CA 1
ATOM 719 C C . ARG A 1 101 ? 16.008 2.637 -24.998 1.00 89.31 101 ARG A C 1
ATOM 721 O O . ARG A 1 101 ? 15.174 3.218 -24.305 1.00 89.31 101 ARG A O 1
ATOM 728 N N . ASP A 1 102 ? 16.008 1.326 -25.211 1.00 86.50 102 ASP A N 1
ATOM 729 C CA . ASP A 1 102 ? 14.998 0.429 -24.654 1.00 86.50 102 ASP A CA 1
ATOM 730 C C . ASP A 1 102 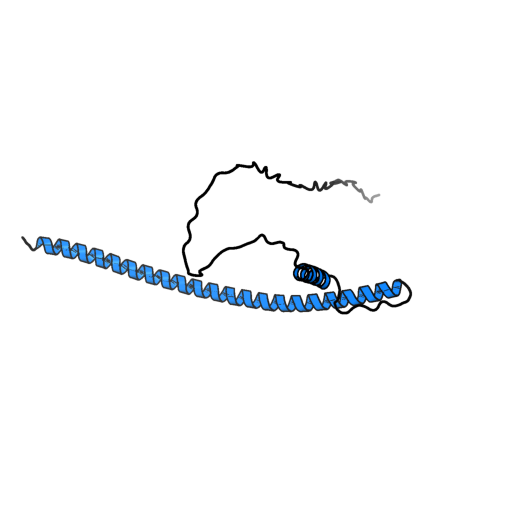? 15.094 0.342 -23.135 1.00 86.50 102 ASP A C 1
ATOM 732 O O . ASP A 1 102 ? 14.094 0.554 -22.451 1.00 86.50 102 ASP A O 1
ATOM 736 N N . LEU A 1 103 ? 16.305 0.158 -22.603 1.00 89.31 103 LEU A N 1
ATOM 737 C CA . LEU A 1 103 ? 16.540 0.161 -21.163 1.00 89.31 103 LEU A CA 1
ATOM 738 C C . LEU A 1 103 ? 16.118 1.492 -20.540 1.00 89.31 103 LEU A C 1
ATOM 740 O O . LEU A 1 103 ? 15.453 1.512 -19.510 1.00 89.31 103 LEU A O 1
ATOM 744 N N . LYS A 1 104 ? 16.458 2.618 -21.177 1.00 92.19 104 LYS A N 1
ATOM 745 C CA . LYS A 1 104 ? 16.059 3.941 -20.689 1.00 92.19 104 LYS A CA 1
ATOM 746 C C . LYS A 1 104 ? 14.539 4.081 -20.633 1.00 92.19 104 LYS A C 1
ATOM 748 O O . LYS A 1 104 ? 14.024 4.557 -19.627 1.00 92.19 104 LYS A O 1
ATOM 753 N N . ARG A 1 105 ? 13.826 3.678 -21.688 1.00 91.31 105 ARG A N 1
ATOM 754 C CA . ARG A 1 105 ? 12.357 3.715 -21.721 1.00 91.31 105 ARG A CA 1
ATOM 755 C C . ARG A 1 105 ? 11.764 2.859 -20.602 1.00 91.31 105 ARG A C 1
ATOM 757 O O . ARG A 1 105 ? 10.961 3.366 -19.828 1.00 91.31 105 ARG A O 1
ATOM 764 N N . GLN A 1 106 ? 12.231 1.619 -20.468 1.00 91.06 106 GLN A N 1
ATOM 765 C CA . GLN A 1 106 ? 11.765 0.695 -19.436 1.00 91.06 106 GLN A CA 1
ATOM 766 C C . GLN A 1 106 ? 11.994 1.245 -18.023 1.00 91.06 106 GLN A C 1
ATOM 768 O O . GLN A 1 106 ? 11.093 1.203 -17.192 1.00 91.06 106 GLN A O 1
ATOM 773 N N . VAL A 1 107 ? 13.173 1.816 -17.760 1.00 94.19 107 VAL A N 1
ATOM 774 C CA . VAL A 1 107 ? 13.493 2.423 -16.460 1.00 94.19 107 VAL A CA 1
ATOM 775 C C . VAL A 1 107 ? 12.598 3.627 -16.166 1.00 94.19 107 VAL A C 1
ATOM 777 O O . VAL A 1 107 ? 12.196 3.808 -15.020 1.00 94.19 107 VAL A O 1
ATOM 780 N N . LEU A 1 108 ? 12.267 4.456 -17.165 1.00 94.69 108 LEU A N 1
ATOM 781 C CA . LEU A 1 108 ? 11.329 5.565 -16.961 1.00 94.69 108 LEU A CA 1
ATOM 782 C C . LEU A 1 108 ? 9.923 5.060 -16.615 1.00 94.69 108 LEU A C 1
ATOM 784 O O . LEU A 1 108 ? 9.344 5.531 -15.639 1.00 94.69 108 LEU A O 1
ATOM 788 N N . GLU A 1 109 ? 9.407 4.094 -17.373 1.00 93.62 109 GLU A N 1
ATOM 789 C CA . GLU A 1 109 ? 8.080 3.511 -17.139 1.00 93.62 109 GLU A CA 1
ATOM 790 C C . GLU A 1 109 ? 7.986 2.855 -15.754 1.00 93.62 109 GLU A C 1
ATOM 792 O O . GLU A 1 109 ? 7.033 3.094 -15.012 1.00 93.62 109 GLU A O 1
ATOM 797 N N . GLU A 1 110 ? 9.000 2.079 -15.362 1.00 94.56 110 GLU A N 1
ATOM 798 C CA . GLU A 1 110 ? 9.052 1.441 -14.044 1.00 94.56 110 GLU A CA 1
ATOM 799 C C . GLU A 1 110 ? 9.160 2.474 -12.914 1.00 94.56 110 GLU A C 1
ATOM 801 O O . GLU A 1 110 ? 8.545 2.316 -11.858 1.00 94.56 110 GLU A O 1
ATOM 806 N N . LYS A 1 111 ? 9.911 3.562 -13.125 1.00 97.00 111 LYS A N 1
ATOM 807 C CA . LYS A 1 111 ? 10.025 4.646 -12.144 1.00 97.00 111 LYS A CA 1
ATOM 808 C C . LYS A 1 111 ? 8.673 5.320 -11.907 1.00 97.00 111 LYS A C 1
ATOM 810 O O . LYS A 1 111 ? 8.323 5.570 -10.758 1.00 97.00 111 LYS A O 1
ATOM 815 N N . ASP A 1 112 ? 7.912 5.598 -12.960 1.00 95.81 112 ASP A N 1
ATOM 816 C CA . ASP A 1 112 ? 6.601 6.238 -12.818 1.00 95.81 112 ASP A CA 1
ATOM 817 C C . ASP A 1 112 ? 5.590 5.298 -12.134 1.00 95.81 112 ASP A C 1
ATOM 819 O O . ASP A 1 112 ? 4.827 5.733 -11.269 1.00 95.81 112 ASP A O 1
ATOM 823 N N . GLN A 1 113 ? 5.647 3.991 -12.421 1.00 97.50 113 GLN A N 1
ATOM 824 C CA . GLN A 1 113 ? 4.868 2.978 -11.696 1.00 97.50 113 GLN A CA 1
ATOM 825 C C . GLN A 1 113 ? 5.237 2.909 -10.211 1.00 97.50 113 GLN A C 1
ATOM 827 O O . GLN A 1 113 ? 4.350 2.864 -9.360 1.00 97.50 113 GLN A O 1
ATOM 832 N N . ARG A 1 114 ? 6.537 2.939 -9.890 1.00 97.88 114 ARG A N 1
ATOM 833 C CA . ARG A 1 114 ? 7.024 2.949 -8.506 1.00 97.88 114 ARG A CA 1
ATOM 834 C C . ARG A 1 114 ? 6.479 4.144 -7.731 1.00 97.88 114 ARG A C 1
ATOM 836 O O . ARG A 1 114 ? 6.001 3.958 -6.621 1.00 97.88 114 ARG A O 1
ATOM 843 N N . VAL A 1 115 ? 6.507 5.339 -8.322 1.00 98.12 115 VAL A N 1
ATOM 844 C CA . VAL A 1 115 ? 5.971 6.549 -7.678 1.00 98.12 115 VAL A CA 1
ATOM 845 C C . VAL A 1 115 ? 4.469 6.413 -7.411 1.00 98.12 115 VAL A C 1
ATOM 847 O O . VAL A 1 115 ? 4.004 6.784 -6.337 1.00 98.12 115 VAL A O 1
ATOM 850 N N . ALA A 1 116 ? 3.705 5.850 -8.352 1.00 98.00 116 ALA A N 1
ATOM 851 C CA . ALA A 1 116 ? 2.279 5.603 -8.140 1.00 98.00 116 ALA A CA 1
ATOM 852 C C . ALA A 1 116 ? 2.026 4.622 -6.980 1.00 98.00 116 ALA A C 1
ATOM 854 O O . ALA A 1 116 ? 1.161 4.873 -6.145 1.00 98.00 116 ALA A O 1
ATOM 855 N N . TRP A 1 117 ? 2.809 3.542 -6.896 1.00 98.50 117 TRP A N 1
ATOM 856 C CA . TRP A 1 117 ? 2.708 2.563 -5.809 1.00 98.50 117 TRP A CA 1
ATOM 857 C C . TRP A 1 117 ? 3.126 3.141 -4.453 1.00 98.50 117 TRP A C 1
ATOM 859 O O . TRP A 1 117 ? 2.499 2.837 -3.445 1.00 98.50 117 TRP A O 1
ATOM 869 N N . GLU A 1 118 ? 4.153 3.991 -4.409 1.00 98.62 118 GLU A N 1
ATOM 870 C CA . GLU A 1 118 ? 4.575 4.672 -3.176 1.00 98.62 118 GLU A CA 1
ATOM 871 C C . GLU A 1 118 ? 3.471 5.588 -2.626 1.00 98.62 118 GLU A C 1
ATOM 873 O O . GLU A 1 118 ? 3.229 5.603 -1.420 1.00 98.62 118 GLU A O 1
ATOM 878 N N . LEU A 1 119 ? 2.745 6.297 -3.498 1.00 98.44 119 LEU A N 1
ATOM 879 C CA . LEU A 1 119 ? 1.593 7.108 -3.089 1.00 98.44 119 LEU A CA 1
ATOM 880 C C . LEU A 1 119 ? 0.439 6.256 -2.545 1.00 98.44 119 LEU A C 1
ATOM 882 O O . LEU A 1 119 ? -0.172 6.629 -1.547 1.00 98.44 119 LEU A O 1
ATOM 886 N N . GLU A 1 120 ? 0.147 5.117 -3.176 1.00 98.56 120 GLU A N 1
ATOM 887 C CA . GLU A 1 120 ? -0.887 4.191 -2.702 1.00 98.56 120 GLU A CA 1
ATOM 888 C C . GLU A 1 120 ? -0.525 3.583 -1.341 1.00 98.56 120 GLU A C 1
ATOM 890 O O . GLU A 1 120 ? -1.381 3.491 -0.464 1.00 98.56 120 GLU A O 1
ATOM 895 N N . ILE A 1 121 ? 0.746 3.223 -1.128 1.00 98.69 121 ILE A N 1
ATOM 896 C CA . ILE A 1 121 ? 1.226 2.729 0.169 1.00 98.69 121 ILE A CA 1
ATOM 897 C C . ILE A 1 121 ? 0.994 3.777 1.258 1.00 98.69 121 ILE A C 1
ATOM 899 O O . ILE A 1 121 ? 0.437 3.436 2.298 1.00 98.69 121 ILE A O 1
ATOM 903 N N . HIS A 1 122 ? 1.350 5.039 1.017 1.00 98.75 122 HIS A N 1
ATOM 904 C CA . HIS A 1 122 ? 1.130 6.101 2.001 1.00 98.75 122 HIS A CA 1
ATOM 905 C C . HIS A 1 122 ? -0.354 6.341 2.310 1.00 98.75 122 HIS A C 1
ATOM 907 O O . HIS A 1 122 ? -0.722 6.469 3.476 1.00 98.75 122 HIS A O 1
ATOM 913 N N . ASP A 1 123 ? -1.226 6.341 1.299 1.00 98.75 123 ASP A N 1
ATOM 914 C CA . ASP A 1 123 ? -2.676 6.447 1.515 1.00 98.75 123 ASP A CA 1
ATOM 915 C C . ASP A 1 123 ? -3.221 5.272 2.349 1.00 98.75 123 ASP A C 1
ATOM 917 O O . ASP A 1 123 ? -4.052 5.454 3.243 1.00 98.75 123 ASP A O 1
ATOM 921 N N . LEU A 1 124 ? -2.729 4.055 2.103 1.00 98.75 124 LEU A N 1
ATOM 922 C CA . LEU A 1 124 ? -3.094 2.882 2.896 1.00 98.75 124 LEU A CA 1
ATOM 923 C C . LEU A 1 124 ? -2.559 2.958 4.333 1.00 98.75 124 LEU A C 1
ATOM 925 O O . LEU A 1 124 ? -3.279 2.575 5.255 1.00 98.75 124 LEU A O 1
ATOM 929 N N . GLU A 1 125 ? -1.342 3.461 4.545 1.00 98.75 125 GLU A N 1
ATOM 930 C CA . GLU A 1 125 ? -0.776 3.686 5.882 1.00 98.75 12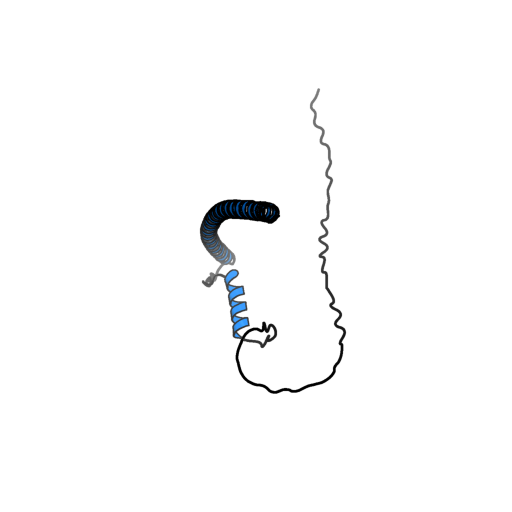5 GLU A CA 1
ATOM 931 C C . GLU A 1 125 ? -1.642 4.649 6.705 1.00 98.75 125 GLU A C 1
ATOM 933 O O . GLU A 1 125 ? -1.981 4.348 7.854 1.00 98.75 125 GLU A O 1
ATOM 938 N N . ASP A 1 126 ? -2.066 5.765 6.108 1.00 98.75 126 ASP A N 1
ATOM 939 C CA . ASP A 1 126 ? -2.943 6.737 6.766 1.00 98.75 126 ASP A CA 1
ATOM 940 C C . ASP A 1 126 ? -4.301 6.115 7.129 1.00 98.75 126 ASP A C 1
ATOM 942 O O . ASP A 1 126 ? -4.776 6.252 8.261 1.00 98.75 126 ASP A O 1
ATOM 946 N N . LYS A 1 127 ? -4.895 5.337 6.216 1.00 98.62 127 LYS A N 1
ATOM 947 C CA . LYS A 1 127 ? -6.151 4.611 6.473 1.00 98.62 127 LYS A CA 1
ATOM 948 C C . LYS A 1 127 ? -6.026 3.598 7.606 1.00 98.62 127 LYS A C 1
ATOM 950 O O . LYS A 1 127 ? -6.944 3.480 8.419 1.00 98.62 127 LYS A O 1
ATOM 955 N N . VAL A 1 128 ? -4.915 2.864 7.676 1.00 98.75 128 VAL A N 1
ATOM 956 C CA . VAL A 1 128 ? -4.657 1.910 8.766 1.00 98.75 128 VAL A CA 1
ATOM 957 C C . VAL A 1 128 ? -4.566 2.641 10.100 1.00 98.75 128 VAL A C 1
ATOM 959 O O . VAL A 1 128 ? -5.190 2.213 11.069 1.00 98.75 128 VAL A O 1
ATOM 962 N N . LYS A 1 129 ? -3.865 3.776 10.141 1.00 98.75 129 LYS A N 1
ATOM 963 C CA . LYS A 1 129 ? -3.728 4.593 11.349 1.00 98.75 129 LYS A CA 1
ATOM 964 C C . LYS A 1 129 ? -5.063 5.155 11.834 1.00 98.75 129 LYS A C 1
ATOM 966 O O . LYS A 1 129 ? -5.299 5.251 13.037 1.00 98.75 129 LYS A O 1
ATOM 971 N N 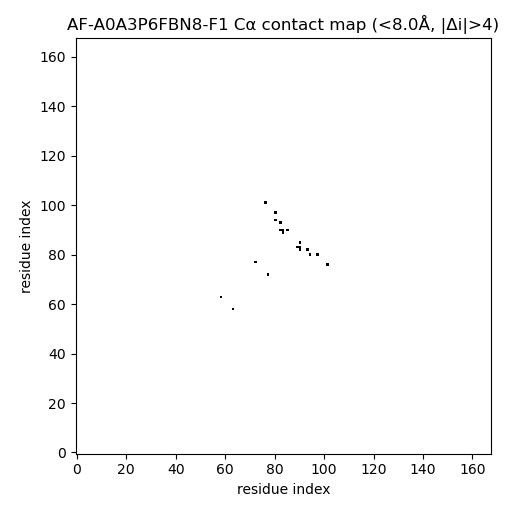. ASP A 1 130 ? -5.949 5.539 10.924 1.00 98.69 130 ASP A N 1
ATOM 972 C CA . ASP A 1 130 ? -7.280 6.009 11.303 1.00 98.69 130 ASP A CA 1
ATOM 973 C C . ASP A 1 130 ? -8.180 4.871 11.793 1.00 98.69 130 ASP A C 1
ATOM 975 O O . ASP A 1 130 ? -8.881 5.034 12.793 1.00 98.69 130 ASP A O 1
ATOM 979 N N . LEU A 1 131 ? -8.113 3.696 11.161 1.00 98.69 131 LEU A N 1
ATOM 980 C CA . LEU A 1 131 ? -8.818 2.504 11.640 1.00 98.69 131 LEU A CA 1
ATOM 981 C C . LEU A 1 131 ? -8.332 2.050 13.018 1.00 98.69 131 LEU A C 1
ATOM 983 O O . LEU A 1 131 ? -9.150 1.636 13.836 1.00 98.69 131 LEU A O 1
ATOM 987 N N . GLU A 1 132 ? -7.034 2.156 13.294 1.00 98.56 132 GLU A N 1
ATOM 988 C CA . GLU A 1 132 ? -6.459 1.866 14.608 1.00 98.56 132 GLU A CA 1
ATOM 989 C C . GLU A 1 132 ? -7.080 2.758 15.689 1.00 98.56 132 GLU A C 1
ATOM 991 O O . GLU A 1 132 ? -7.619 2.243 16.667 1.00 98.56 132 GLU A O 1
ATOM 996 N N . LYS A 1 133 ? -7.139 4.079 15.472 1.00 98.44 133 LYS A N 1
ATOM 997 C CA . LYS A 1 133 ? -7.797 5.012 16.409 1.00 98.44 133 LYS A CA 1
ATOM 998 C C . LYS A 1 133 ? -9.276 4.681 16.619 1.00 98.44 133 LYS A C 1
ATOM 1000 O O . LYS A 1 133 ? -9.784 4.780 17.735 1.00 98.44 133 LYS A O 1
ATOM 1005 N N . VAL A 1 134 ? -9.985 4.305 15.551 1.00 98.56 134 VAL A N 1
ATOM 1006 C CA . VAL A 1 134 ? -11.398 3.898 15.637 1.00 98.56 134 VAL A CA 1
ATOM 1007 C C . VAL A 1 134 ? -11.541 2.621 16.465 1.00 98.56 134 VAL A C 1
ATOM 1009 O O . VAL A 1 134 ? -12.434 2.534 17.308 1.00 98.56 134 VAL A O 1
ATOM 1012 N N . ALA A 1 135 ? -10.658 1.643 16.264 1.00 98.50 135 ALA A N 1
ATOM 1013 C CA . ALA A 1 135 ? -10.650 0.405 17.030 1.00 98.50 135 ALA A CA 1
ATOM 1014 C C . ALA A 1 135 ? -10.323 0.650 18.513 1.00 98.50 135 ALA A C 1
ATOM 1016 O O . ALA A 1 135 ? -10.976 0.070 19.380 1.00 98.50 135 ALA A O 1
ATOM 1017 N N . GLU A 1 136 ? -9.375 1.539 18.818 1.00 98.44 136 GLU A N 1
ATOM 1018 C CA . GLU A 1 136 ? -9.052 1.946 20.190 1.00 98.44 136 GLU A CA 1
ATOM 1019 C C . GLU A 1 136 ? -10.247 2.603 20.888 1.00 98.44 136 GLU A C 1
ATOM 1021 O O . GLU A 1 136 ? -10.607 2.201 21.996 1.00 98.44 136 GLU A O 1
ATOM 1026 N N . ALA A 1 137 ? -10.908 3.560 20.228 1.00 98.31 137 ALA A N 1
ATOM 1027 C CA . ALA A 1 137 ? -12.105 4.206 20.762 1.00 98.31 137 ALA A CA 1
ATOM 1028 C C . ALA A 1 137 ? -13.235 3.189 20.995 1.00 98.31 137 ALA A C 1
ATOM 1030 O O . ALA A 1 137 ? -13.820 3.142 22.076 1.00 98.31 137 ALA A O 1
ATOM 1031 N N . SER A 1 138 ? -13.478 2.306 20.022 1.00 98.25 138 SER A N 1
ATOM 1032 C CA . SER A 1 138 ? -14.480 1.244 20.148 1.00 98.25 138 SER A CA 1
ATOM 1033 C C . SER A 1 138 ? -14.163 0.269 21.287 1.00 98.25 138 SER A C 1
ATOM 1035 O O . SER A 1 138 ? -15.082 -0.216 21.947 1.00 98.25 138 SER A O 1
ATOM 1037 N N . SER A 1 139 ? -12.886 -0.041 21.515 1.00 98.19 139 SER A N 1
ATOM 1038 C CA . SER A 1 139 ? -12.440 -0.900 22.615 1.00 98.19 139 SER A CA 1
ATOM 1039 C C . SER A 1 139 ? -12.664 -0.227 23.971 1.00 98.19 139 SER A C 1
ATOM 1041 O O . SER A 1 139 ? -13.207 -0.845 24.889 1.00 98.19 139 SER A O 1
ATOM 1043 N N . ALA A 1 140 ? -12.322 1.060 24.089 1.00 98.25 140 ALA A N 1
ATOM 1044 C CA . ALA A 1 140 ? -12.560 1.840 25.300 1.00 98.25 140 ALA A CA 1
ATOM 1045 C C . ALA A 1 140 ? -14.057 1.911 25.650 1.00 98.25 140 ALA A C 1
ATOM 1047 O O . ALA A 1 140 ? -14.428 1.702 26.808 1.00 98.25 140 ALA A O 1
ATOM 1048 N N . ASP A 1 141 ? -14.919 2.120 24.652 1.00 98.38 141 ASP A N 1
ATOM 1049 C CA . ASP A 1 141 ? -16.372 2.122 24.831 1.00 98.38 141 ASP A CA 1
ATOM 1050 C C . ASP A 1 141 ? -16.893 0.750 25.278 1.00 98.38 141 ASP A C 1
ATOM 1052 O O . ASP A 1 141 ? -17.659 0.655 26.242 1.00 98.38 141 ASP A O 1
ATOM 1056 N N . ALA A 1 142 ? -16.434 -0.334 24.643 1.00 98.06 142 ALA A N 1
ATOM 1057 C CA . ALA A 1 142 ? -16.806 -1.692 25.032 1.00 98.06 142 ALA A CA 1
ATOM 1058 C C . ALA A 1 142 ? -16.415 -1.986 26.492 1.00 98.06 142 ALA A C 1
ATOM 1060 O O . ALA A 1 142 ? -17.245 -2.469 27.265 1.00 98.06 142 ALA A O 1
ATOM 1061 N N . LEU A 1 143 ? -15.203 -1.610 26.909 1.00 98.19 143 LEU A N 1
ATOM 1062 C CA . LEU A 1 143 ? -14.742 -1.763 28.293 1.00 98.19 143 LEU A CA 1
ATOM 1063 C C . LEU A 1 143 ? -15.558 -0.920 29.284 1.00 98.19 143 LEU A C 1
ATOM 1065 O O . LEU A 1 143 ? -15.892 -1.384 30.376 1.00 98.19 143 LEU A O 1
ATOM 1069 N N . ALA A 1 144 ? -15.922 0.309 28.916 1.00 97.94 144 ALA A N 1
ATOM 1070 C CA . ALA A 1 144 ? -16.767 1.152 29.756 1.00 97.94 144 ALA A CA 1
ATOM 1071 C C . ALA A 1 144 ? -18.169 0.545 29.942 1.00 97.94 144 ALA A C 1
ATOM 1073 O O . ALA A 1 144 ? -18.721 0.581 31.045 1.00 97.94 144 ALA A O 1
ATOM 1074 N N . THR A 1 145 ? -18.745 -0.040 28.887 1.00 97.56 145 THR A N 1
ATOM 1075 C CA . THR A 1 145 ? -20.047 -0.722 28.976 1.00 97.56 145 THR A CA 1
ATOM 1076 C C . THR A 1 145 ? -19.982 -2.021 29.778 1.00 97.56 145 THR A C 1
ATOM 1078 O O . THR A 1 145 ? -20.886 -2.278 30.579 1.00 97.56 145 THR A O 1
ATOM 1081 N N . SER A 1 146 ? -18.910 -2.809 29.640 1.00 97.38 146 SER A N 1
ATOM 1082 C CA . SER A 1 146 ? -18.745 -4.044 30.413 1.00 97.38 146 SER A CA 1
ATOM 1083 C C . SER A 1 146 ? -18.603 -3.745 31.904 1.00 97.38 146 SER A C 1
ATOM 1085 O O . SER A 1 146 ? -19.247 -4.399 32.719 1.00 97.38 146 SER A O 1
ATOM 1087 N N . ARG A 1 147 ? -17.844 -2.702 32.265 1.00 98.06 147 ARG A N 1
ATOM 1088 C CA . ARG A 1 147 ? -17.683 -2.270 33.658 1.00 98.06 147 ARG A CA 1
ATOM 1089 C C . ARG A 1 147 ? -19.010 -1.859 34.296 1.00 98.06 147 ARG A C 1
ATOM 1091 O O . ARG A 1 147 ? -19.327 -2.321 35.384 1.00 98.06 147 ARG A O 1
ATOM 1098 N N . LYS A 1 148 ? -19.815 -1.043 33.606 1.00 97.62 148 LYS A N 1
ATOM 1099 C CA . LYS A 1 148 ? -21.154 -0.657 34.093 1.00 97.62 148 LYS A CA 1
ATOM 1100 C C . LYS A 1 148 ? -22.078 -1.862 34.267 1.00 97.62 148 LYS A C 1
ATOM 1102 O O . LYS A 1 148 ? -22.892 -1.878 35.182 1.00 97.62 148 LYS A O 1
ATOM 1107 N N . SER A 1 149 ? -21.960 -2.854 33.386 1.00 97.00 149 SER A N 1
ATOM 1108 C CA . SER A 1 149 ? -22.747 -4.087 33.478 1.00 97.00 149 SER A CA 1
ATOM 1109 C C . SER A 1 149 ? -22.356 -4.900 34.714 1.00 97.00 149 SER A C 1
ATOM 1111 O O . SER A 1 149 ? -23.238 -5.349 35.436 1.00 97.00 149 SER A O 1
ATOM 1113 N N . GLN A 1 150 ? -21.055 -5.006 35.002 1.00 98.00 150 GLN A N 1
ATOM 1114 C CA . GLN A 1 150 ? -20.547 -5.653 36.213 1.00 98.00 150 GLN A CA 1
ATOM 1115 C C . GLN A 1 150 ? -21.014 -4.935 37.490 1.00 98.00 150 GLN A C 1
ATOM 1117 O O . GLN A 1 150 ? -21.525 -5.575 38.401 1.00 98.00 150 GLN A O 1
ATOM 1122 N N . GLU A 1 151 ? -20.895 -3.605 37.552 1.00 97.62 151 GLU A N 1
ATOM 1123 C CA . GLU A 1 151 ? -21.349 -2.816 38.712 1.00 97.62 151 GLU A CA 1
ATOM 1124 C C . GLU A 1 151 ? -22.857 -3.002 38.976 1.00 97.62 151 GLU A C 1
ATOM 1126 O O . GLU A 1 151 ? -23.304 -3.046 40.124 1.00 97.62 151 GLU A O 1
ATOM 1131 N N . LEU A 1 152 ? -23.654 -3.138 37.913 1.00 97.56 152 LEU A N 1
ATOM 1132 C CA . LEU A 1 152 ? -25.090 -3.380 38.016 1.00 97.56 152 LEU A CA 1
ATOM 1133 C C . LEU A 1 152 ? -25.405 -4.807 38.491 1.00 97.56 152 LEU A C 1
ATOM 1135 O O . LEU A 1 152 ? -26.320 -4.981 39.295 1.00 97.56 152 LEU A O 1
ATOM 1139 N N . GLU A 1 153 ? -24.648 -5.807 38.037 1.00 97.62 153 GLU A N 1
ATOM 1140 C CA . GLU A 1 153 ? -24.747 -7.194 38.511 1.00 97.62 153 GLU A CA 1
ATOM 1141 C C . GLU A 1 153 ? -24.434 -7.293 40.012 1.00 97.62 153 GLU A C 1
ATOM 1143 O O . GLU A 1 153 ? -25.250 -7.808 40.778 1.00 97.62 153 GLU A O 1
ATOM 1148 N N . GLU A 1 154 ? -23.336 -6.677 40.459 1.00 97.50 154 GLU A N 1
ATOM 1149 C CA . GLU A 1 154 ? -22.980 -6.586 41.881 1.00 97.50 154 GLU A CA 1
ATOM 1150 C C . GLU A 1 154 ? -24.083 -5.884 42.700 1.00 97.50 154 GLU A C 1
ATOM 1152 O O . GLU A 1 154 ? -24.457 -6.334 43.787 1.00 97.50 154 GLU A O 1
ATOM 1157 N N . GLY A 1 155 ? -24.665 -4.804 42.165 1.00 97.81 155 GLY A N 1
ATOM 1158 C CA . GLY A 1 155 ? -25.782 -4.097 42.797 1.00 97.81 155 GLY A CA 1
ATOM 1159 C C . GLY A 1 155 ? -27.048 -4.952 42.945 1.00 97.81 155 GLY A C 1
ATOM 1160 O O . GLY A 1 155 ? -27.737 -4.862 43.967 1.00 97.81 155 GLY A O 1
ATOM 1161 N N . ILE A 1 156 ? -27.349 -5.805 41.960 1.00 97.81 156 ILE A N 1
ATOM 1162 C CA . ILE A 1 156 ? -28.471 -6.752 42.019 1.00 97.81 156 ILE A CA 1
ATOM 1163 C C . ILE A 1 156 ? -28.242 -7.790 43.120 1.00 97.81 156 ILE A C 1
ATOM 1165 O O . ILE A 1 156 ? -29.166 -8.063 43.891 1.00 97.81 156 ILE A O 1
ATOM 1169 N N . ASP A 1 157 ? -27.033 -8.339 43.230 1.00 97.75 157 ASP A N 1
ATOM 1170 C CA . ASP A 1 157 ? -26.706 -9.340 44.248 1.00 97.75 157 ASP A CA 1
ATOM 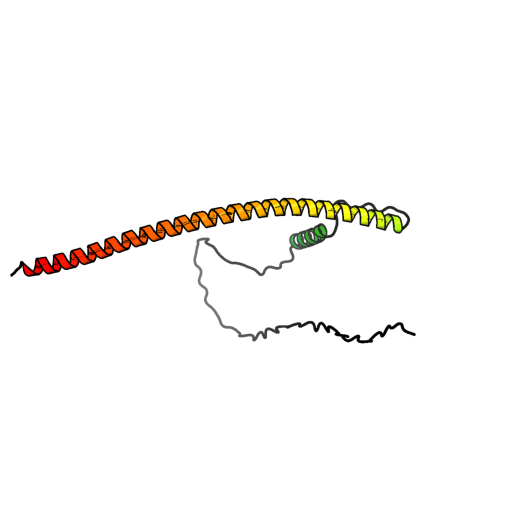1171 C C . ASP A 1 157 ? -26.828 -8.778 45.670 1.00 97.75 157 ASP A C 1
ATOM 1173 O O . ASP A 1 157 ? -27.420 -9.417 46.546 1.00 97.75 157 ASP A O 1
ATOM 1177 N N . ILE A 1 158 ? -26.360 -7.545 45.896 1.00 97.56 158 ILE A N 1
ATOM 1178 C CA . ILE A 1 158 ? -26.522 -6.847 47.181 1.00 97.56 158 ILE A CA 1
ATOM 1179 C C . ILE A 1 158 ? -28.006 -6.655 47.510 1.00 97.56 158 ILE A C 1
ATOM 1181 O O . ILE A 1 158 ? -28.440 -6.944 48.629 1.00 97.56 158 ILE A O 1
ATOM 1185 N N . LEU A 1 159 ? -28.801 -6.182 46.545 1.00 97.06 159 LEU A N 1
ATOM 1186 C CA . LEU A 1 159 ? -30.233 -5.955 46.744 1.00 97.06 159 LEU A CA 1
ATOM 1187 C C . LEU A 1 159 ? -30.973 -7.262 47.049 1.00 97.06 159 LEU A C 1
ATOM 1189 O O . LEU A 1 159 ? -31.855 -7.290 47.908 1.00 97.06 159 LEU A O 1
ATOM 1193 N N . LYS A 1 160 ? -30.597 -8.350 46.375 1.00 96.88 160 LYS A N 1
ATOM 1194 C CA . LYS A 1 160 ? -31.147 -9.685 46.611 1.00 96.88 160 LYS A CA 1
ATOM 1195 C C . LYS A 1 160 ? -30.847 -10.167 48.030 1.00 96.88 160 LYS A C 1
ATOM 1197 O O . LYS A 1 160 ? -31.773 -10.587 48.721 1.00 96.88 160 LYS A O 1
ATOM 1202 N N . ALA A 1 161 ? -29.601 -10.038 48.486 1.00 95.62 161 ALA A N 1
ATOM 1203 C CA . ALA A 1 161 ? -29.216 -10.383 49.853 1.00 95.62 161 ALA A CA 1
ATOM 1204 C C . ALA A 1 161 ? -29.982 -9.544 50.893 1.00 95.62 161 ALA A C 1
ATOM 1206 O O . ALA A 1 161 ? -30.483 -10.082 51.878 1.00 95.62 161 ALA A O 1
ATOM 1207 N N . ALA A 1 162 ? -30.144 -8.238 50.656 1.00 95.69 162 ALA A N 1
ATOM 1208 C CA . ALA A 1 162 ? -30.927 -7.369 51.532 1.00 95.69 162 ALA A CA 1
ATOM 1209 C C . ALA A 1 162 ? -32.419 -7.745 51.555 1.00 95.69 162 ALA A C 1
ATOM 1211 O O . ALA A 1 162 ? -33.046 -7.704 52.604 1.00 95.69 162 ALA A O 1
ATOM 1212 N N . ALA A 1 163 ? -33.012 -8.145 50.429 1.00 95.56 163 ALA A N 1
ATOM 1213 C CA . ALA A 1 163 ? -34.415 -8.558 50.388 1.00 95.56 163 ALA A CA 1
ATOM 1214 C C . ALA A 1 163 ? -34.683 -9.858 51.171 1.00 95.56 163 ALA A C 1
ATOM 1216 O O . ALA A 1 163 ? -35.779 -10.040 51.704 1.00 95.56 163 ALA A O 1
ATOM 1217 N N . GLU A 1 164 ? -33.705 -10.763 51.257 1.00 94.06 164 GLU A N 1
ATOM 1218 C CA . GLU A 1 164 ? -33.818 -11.991 52.051 1.00 94.06 164 GLU A CA 1
ATOM 1219 C C . GLU A 1 164 ? -33.876 -11.712 53.560 1.00 94.06 164 GLU A C 1
ATOM 1221 O O . GLU A 1 164 ? -34.592 -12.414 54.273 1.00 94.06 164 GLU A O 1
ATOM 1226 N N . THR A 1 165 ? -33.219 -10.654 54.050 1.00 93.31 165 THR A N 1
ATOM 1227 C CA . THR A 1 165 ? -33.246 -10.303 55.482 1.00 93.31 165 THR A CA 1
ATOM 1228 C C . THR A 1 165 ? -34.597 -9.756 55.948 1.00 93.31 165 THR A C 1
ATOM 1230 O O . THR A 1 165 ? -34.913 -9.864 57.130 1.00 93.31 165 THR A O 1
ATOM 1233 N N . PHE A 1 166 ? -35.430 -9.236 55.038 1.00 88.31 166 PHE A N 1
ATOM 1234 C CA . PHE A 1 166 ? -36.783 -8.745 55.338 1.00 88.31 166 PHE A CA 1
ATOM 1235 C C . PHE A 1 166 ? -37.865 -9.839 55.372 1.00 88.31 166 PHE A C 1
ATOM 1237 O O . PHE A 1 166 ? -39.025 -9.532 55.638 1.00 88.31 166 PHE A O 1
ATOM 1244 N N . LYS A 1 167 ? -37.531 -11.105 55.082 1.00 75.31 167 LYS A N 1
ATOM 1245 C CA . LYS A 1 167 ? -38.484 -12.234 55.119 1.00 75.31 167 LYS A CA 1
ATOM 1246 C C . LYS A 1 167 ? -38.558 -12.953 56.481 1.00 75.31 167 LYS A C 1
ATOM 1248 O O . LYS A 1 167 ? -39.152 -14.029 56.550 1.00 75.31 167 LYS A O 1
ATOM 1253 N N . LEU A 1 168 ? -37.957 -12.377 57.524 1.00 54.25 168 LEU A N 1
ATOM 1254 C CA . LEU A 1 168 ? -38.025 -12.80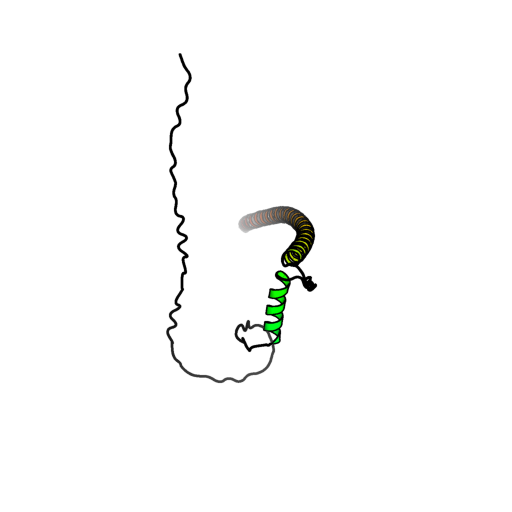6 58.931 1.00 54.25 168 LEU A CA 1
ATOM 1255 C C . LEU A 1 168 ? -39.121 -12.044 59.680 1.00 54.25 168 LEU A C 1
ATOM 1257 O O . LEU A 1 168 ? -39.805 -12.693 60.502 1.00 54.25 168 LEU A O 1
#

Radius of gyration: 38.45 Å; Cα contacts (8 Å, |Δi|>4): 10; chains: 1; bounding box: 110×74×103 Å

Mean predicted aligned error: 20.3 Å

Sequence (168 aa):
MSAKKGSGSRTVSGDDVVVTGSRCATMVKTEPSSSLQGKKHKIGGVTTRSGQQSADIIRSPGRLATALSNLNLKVFPQDGTVLPIGDPSEVVQVLQGGLLRDLKRQVLEEKDQRVAWELEIHDLEDKVKDLEKVAEASSADALATSRKSQELEEGIDILKAAAETFKL

Foldseek 3Di:
DDDDDDDDDDDDDPDPPDPPDDDPPPDDDDDDDDDDDDDDDDDDDDDDDDDDDPDDPPPDVVVVVVVVVVVDPVPDPPPDQDADPDDPVSSVVSVVVVVVVVVVVVVVVVVVVVVVVVVVVVVVVVVVVVVVVVVVVVVVVVVVVVVVVVVVVVVVVVVVVVVVVVVD